Protein AF-I0X9Q6-F1 (afdb_monomer)

Sequence (97 aa):
MTKINIKVVANEGAKLPLYKTSGAAGADICALLKEPLVIESGKSAMVPTGLFFEIPQGYEVQIRPRSGLAAKKWSYSFEYSRHYRQRLPRRNQRNFN

Mean predicted aligned error: 12.78 Å

Secondary structure (DSSP, 8-state):
------EEEE-TTPPPP---STT-SS-PPPP--SSPPP--TT--------EEEEPPTT--------HHHHHHH------------S-PPPP------

Solvent-accessible surface area (backbone atoms only — not comparable to full-atom values): 7234 Å² total; per-residue (Å²): 134,88,86,78,91,64,54,70,52,66,43,93,88,36,63,82,62,56,66,89,48,98,82,52,95,65,55,63,77,52,76,50,66,96,62,92,82,86,78,56,90,97,59,85,79,91,73,52,38,45,69,46,75,55,75,58,90,97,61,85,86,84,90,74,83,60,68,75,56,44,78,72,81,45,84,77,82,80,78,79,79,89,77,87,88,77,80,85,78,82,83,79,88,75,83,81,130

Radius of gyration: 18.7 Å; Cα contacts (8 Å, |Δi|>4): 64; chains: 1; bounding box: 63×37×39 Å

Foldseek 3Di:
DDDDDKDKDADPPADDWDDPDPPDPDTDADFDDPDDDDADPPGDDDTDRRMDIDDDPPDDDDDDDDPVVCVPPNPDDPPPPPDPDDDDDDDDDDDDD

pLDDT: mean 74.49, std 21.54, range [34.75, 93.81]

Structure (mmCIF, N/CA/C/O backbone):
data_AF-I0X9Q6-F1
#
_entry.id   AF-I0X9Q6-F1
#
loop_
_atom_site.group_PDB
_atom_site.id
_atom_site.type_symbol
_atom_site.label_atom_id
_atom_site.label_alt_id
_atom_site.label_comp_id
_atom_site.label_asym_id
_atom_site.label_entity_id
_atom_site.label_seq_id
_atom_site.pdbx_PDB_ins_code
_atom_site.Cartn_x
_atom_site.Cartn_y
_atom_site.Cartn_z
_atom_site.occupancy
_atom_site.B_iso_or_equiv
_atom_site.auth_seq_id
_atom_site.auth_comp_id
_atom_site.auth_asym_id
_atom_site.auth_atom_id
_atom_site.pdbx_PDB_model_num
ATOM 1 N N . MET A 1 1 ? -5.535 7.465 20.435 1.00 60.62 1 MET A N 1
ATOM 2 C CA . MET A 1 1 ? -5.780 7.219 18.995 1.00 60.62 1 MET A CA 1
ATOM 3 C C . MET A 1 1 ? -7.262 6.977 18.797 1.00 60.62 1 MET A C 1
ATOM 5 O O . MET A 1 1 ? -7.800 6.084 19.439 1.00 60.62 1 MET A O 1
ATOM 9 N N . THR A 1 2 ? -7.916 7.763 17.948 1.00 76.31 2 THR A N 1
ATOM 10 C CA . THR A 1 2 ? -9.313 7.521 17.568 1.00 76.31 2 THR A CA 1
ATOM 11 C C . THR A 1 2 ? -9.354 6.335 16.611 1.00 76.31 2 THR A C 1
ATOM 13 O O . THR A 1 2 ? -8.682 6.356 15.581 1.00 76.31 2 THR A O 1
ATOM 16 N N . LYS A 1 3 ? -10.093 5.280 16.964 1.00 78.19 3 LYS A N 1
ATOM 17 C CA . LYS A 1 3 ? -10.338 4.152 16.058 1.00 78.19 3 LYS A CA 1
ATOM 18 C C . LYS A 1 3 ? -11.477 4.526 15.118 1.00 78.19 3 LYS A C 1
ATOM 20 O O . LYS A 1 3 ? -12.530 4.955 15.579 1.00 78.19 3 LYS A O 1
ATOM 25 N N . ILE A 1 4 ? -11.254 4.362 13.820 1.00 84.25 4 ILE A N 1
ATOM 26 C CA . ILE A 1 4 ? -12.262 4.578 12.781 1.00 84.25 4 ILE A CA 1
ATOM 27 C C . ILE A 1 4 ? -12.525 3.224 12.137 1.00 84.25 4 ILE A C 1
ATOM 29 O O . ILE A 1 4 ? -11.593 2.565 11.678 1.00 84.25 4 ILE A O 1
ATOM 33 N N . ASN A 1 5 ? -13.790 2.813 12.112 1.00 87.00 5 ASN A N 1
ATOM 34 C CA . ASN A 1 5 ? -14.198 1.609 11.406 1.00 87.00 5 ASN A CA 1
ATOM 35 C C . ASN A 1 5 ? -14.454 1.965 9.943 1.00 87.00 5 ASN A C 1
ATOM 37 O O . ASN A 1 5 ? -15.307 2.798 9.644 1.00 87.00 5 ASN A O 1
ATOM 41 N N . ILE A 1 6 ? -13.714 1.327 9.043 1.00 88.19 6 ILE A N 1
ATOM 42 C CA . ILE A 1 6 ? -13.881 1.458 7.596 1.00 88.19 6 ILE A CA 1
ATOM 43 C C . ILE A 1 6 ? -14.368 0.105 7.096 1.00 88.19 6 ILE A C 1
ATOM 45 O O . ILE A 1 6 ? -13.728 -0.913 7.372 1.00 88.19 6 ILE A O 1
ATOM 49 N N . LYS A 1 7 ? -15.497 0.076 6.382 1.00 89.88 7 LYS A N 1
ATOM 50 C CA . LYS A 1 7 ? -15.941 -1.169 5.750 1.00 89.88 7 LYS A CA 1
ATOM 51 C C . LYS A 1 7 ? -15.111 -1.407 4.500 1.00 89.88 7 LYS A C 1
ATOM 53 O O . LYS A 1 7 ? -14.915 -0.495 3.695 1.00 89.88 7 LYS A O 1
ATOM 58 N N . VAL A 1 8 ? -14.625 -2.634 4.359 1.00 91.19 8 VAL A N 1
ATOM 59 C CA . VAL A 1 8 ? -13.793 -3.050 3.233 1.00 91.19 8 VAL A CA 1
ATOM 60 C C . VAL A 1 8 ? -14.394 -4.297 2.614 1.00 91.19 8 VAL A C 1
ATOM 62 O O . VAL A 1 8 ? -14.680 -5.262 3.320 1.00 91.19 8 VAL A O 1
ATOM 65 N N . VAL A 1 9 ? -14.557 -4.272 1.296 1.00 92.88 9 VAL A N 1
ATOM 66 C CA . VAL A 1 9 ? -14.872 -5.450 0.489 1.00 92.88 9 VAL A CA 1
ATOM 67 C C . VAL A 1 9 ? -13.608 -5.835 -0.270 1.00 92.88 9 VAL A C 1
ATOM 69 O O . VAL A 1 9 ? -12.972 -4.988 -0.898 1.00 92.88 9 VAL A O 1
ATOM 72 N N . ALA A 1 10 ?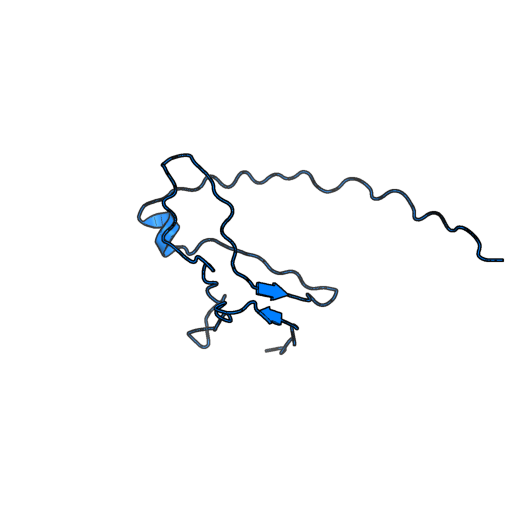 -13.229 -7.106 -0.180 1.00 93.75 10 ALA A N 1
ATOM 73 C CA . ALA A 1 10 ? -12.050 -7.657 -0.828 1.00 93.75 10 ALA A CA 1
ATOM 74 C C . ALA A 1 10 ? -12.476 -8.754 -1.808 1.00 93.75 10 ALA A C 1
ATOM 76 O O . ALA A 1 10 ? -13.214 -9.666 -1.435 1.00 93.75 10 ALA A O 1
ATOM 77 N N . ASN A 1 11 ? -12.011 -8.657 -3.053 1.00 92.75 11 ASN A N 1
ATOM 78 C CA . ASN A 1 11 ? -12.185 -9.717 -4.041 1.00 92.75 11 ASN A CA 1
ATOM 79 C C . ASN A 1 11 ? -11.370 -10.958 -3.652 1.00 92.75 11 ASN A C 1
ATOM 81 O O . ASN A 1 11 ? -10.402 -10.878 -2.894 1.00 92.75 11 ASN A O 1
ATOM 85 N N . GLU A 1 12 ? -11.729 -12.105 -4.220 1.00 90.50 12 GLU A N 1
ATOM 86 C CA . GLU A 1 12 ? -10.997 -13.350 -4.005 1.00 90.50 12 GLU A CA 1
ATOM 87 C C . GLU A 1 12 ? -9.509 -13.194 -4.373 1.00 90.50 12 GLU A C 1
ATOM 89 O O . GLU A 1 12 ? -9.157 -12.680 -5.437 1.00 90.50 12 GLU A O 1
ATOM 94 N N . GLY A 1 13 ? -8.625 -13.578 -3.448 1.00 88.00 13 GLY A N 1
ATOM 95 C CA . GLY A 1 13 ? -7.172 -13.417 -3.577 1.00 88.00 13 GLY A CA 1
ATOM 96 C C . GLY A 1 13 ? -6.619 -12.033 -3.203 1.00 88.00 13 GLY A C 1
ATOM 97 O O . GLY A 1 13 ? -5.397 -11.882 -3.109 1.00 88.00 13 GLY A O 1
ATOM 98 N N . ALA A 1 14 ? -7.465 -11.027 -2.946 1.00 91.00 14 ALA A N 1
ATOM 99 C CA . ALA A 1 14 ? -7.007 -9.720 -2.477 1.00 91.00 14 ALA A CA 1
ATOM 100 C C . ALA A 1 14 ? -6.497 -9.796 -1.029 1.00 91.00 14 ALA A C 1
ATOM 102 O O . ALA A 1 14 ? -7.073 -10.466 -0.170 1.00 91.00 14 ALA A O 1
ATOM 103 N N . LYS A 1 15 ? -5.407 -9.078 -0.740 1.00 89.75 15 LYS A N 1
ATOM 104 C CA . LYS A 1 15 ? -4.810 -9.021 0.601 1.00 89.75 15 LYS A CA 1
ATOM 105 C C . LYS A 1 15 ? -5.234 -7.743 1.307 1.00 89.75 15 LYS A C 1
ATOM 107 O O . LYS A 1 15 ? -5.029 -6.651 0.777 1.00 89.75 15 LYS A O 1
ATOM 112 N N . LEU A 1 16 ? -5.780 -7.881 2.513 1.00 89.88 16 LEU A N 1
ATOM 113 C CA . LEU A 1 16 ? -6.123 -6.729 3.340 1.00 89.88 16 LEU A CA 1
ATOM 114 C C . LEU A 1 16 ? -4.849 -5.996 3.800 1.00 89.88 16 LEU A C 1
ATOM 116 O O . LEU A 1 16 ? -3.872 -6.649 4.184 1.00 89.88 16 LEU A O 1
ATOM 120 N N . PRO A 1 17 ? -4.841 -4.653 3.766 1.00 88.69 17 PRO A N 1
ATOM 121 C CA . PRO A 1 17 ? -3.696 -3.863 4.184 1.00 88.69 17 PRO A CA 1
ATOM 122 C C . PRO A 1 17 ? -3.513 -3.965 5.701 1.00 88.69 17 PRO A C 1
ATOM 124 O O . PRO A 1 17 ? -4.459 -3.803 6.472 1.00 88.69 17 PRO A O 1
ATOM 127 N N . LEU A 1 18 ? -2.278 -4.219 6.131 1.00 86.56 18 LEU A N 1
ATOM 128 C CA . LEU A 1 18 ? -1.917 -4.365 7.540 1.00 86.56 18 LEU A CA 1
ATOM 129 C C . LEU A 1 18 ? -0.818 -3.371 7.909 1.00 86.56 18 LEU A C 1
ATOM 131 O O . LEU A 1 18 ? 0.192 -3.242 7.210 1.00 86.56 18 LEU A O 1
ATOM 135 N N . TYR A 1 19 ? -0.996 -2.697 9.043 1.00 84.50 19 TYR A N 1
ATOM 136 C CA . TYR A 1 19 ? 0.053 -1.884 9.647 1.00 84.50 19 TYR A CA 1
ATOM 137 C C . TYR A 1 19 ? 1.101 -2.807 10.273 1.00 84.50 19 TYR A C 1
ATOM 139 O O . TYR A 1 19 ? 0.802 -3.564 11.192 1.00 84.50 19 TYR A O 1
ATOM 147 N N . LYS A 1 20 ? 2.334 -2.764 9.756 1.00 83.81 20 LYS A N 1
ATOM 148 C CA . LYS A 1 20 ? 3.411 -3.673 10.189 1.00 83.81 20 LYS A CA 1
ATOM 149 C C . LYS A 1 20 ? 4.041 -3.298 11.529 1.00 83.81 20 LYS A C 1
ATOM 151 O O . LYS A 1 20 ? 4.584 -4.164 12.202 1.00 83.81 20 LYS A O 1
ATOM 156 N N . THR A 1 21 ? 4.011 -2.021 11.898 1.00 85.88 21 THR A N 1
ATOM 157 C CA . THR A 1 21 ? 4.577 -1.517 13.155 1.00 85.88 21 THR A CA 1
ATOM 158 C C . THR A 1 21 ? 3.593 -0.565 13.822 1.00 85.88 21 THR A C 1
ATOM 160 O O . THR A 1 21 ? 2.758 0.046 13.155 1.00 85.88 21 THR A O 1
ATOM 163 N N . SER A 1 22 ? 3.697 -0.416 15.143 1.00 81.31 22 SER A N 1
ATOM 164 C CA . SER A 1 22 ? 2.817 0.456 15.934 1.00 81.31 22 SER A CA 1
ATOM 165 C C . SER A 1 22 ? 2.909 1.937 15.545 1.00 81.31 22 SER A C 1
ATOM 167 O O . SER A 1 22 ? 1.933 2.665 15.695 1.00 81.31 22 SER A O 1
ATOM 169 N N . GLY A 1 23 ? 4.059 2.378 15.024 1.00 81.81 23 GLY A N 1
ATOM 170 C CA . GLY A 1 23 ? 4.295 3.745 14.548 1.00 81.81 23 GLY A CA 1
ATOM 171 C C . GLY A 1 23 ? 4.155 3.931 13.034 1.00 81.81 23 GLY A C 1
ATOM 172 O O . GLY A 1 23 ? 4.564 4.968 12.514 1.00 81.81 23 GLY A O 1
ATOM 173 N N . ALA A 1 24 ? 3.652 2.936 12.296 1.00 83.50 24 ALA A N 1
ATOM 174 C CA . ALA A 1 24 ? 3.530 3.042 10.847 1.00 83.50 24 ALA A CA 1
ATOM 175 C C . ALA A 1 24 ? 2.486 4.101 10.449 1.00 83.50 24 ALA A C 1
ATOM 177 O O . ALA A 1 24 ? 1.319 4.017 10.822 1.00 83.50 24 ALA A O 1
ATOM 178 N N . ALA A 1 25 ? 2.901 5.072 9.630 1.00 84.56 25 ALA A N 1
ATOM 179 C CA . ALA A 1 25 ? 2.026 6.136 9.129 1.00 84.56 25 ALA A CA 1
ATOM 180 C C . ALA A 1 25 ? 1.008 5.654 8.075 1.00 84.56 25 ALA A C 1
ATOM 182 O O . ALA A 1 25 ? 0.020 6.333 7.808 1.00 84.56 25 ALA A O 1
ATOM 183 N N . GLY A 1 26 ? 1.235 4.490 7.466 1.00 85.69 26 GLY A N 1
ATOM 184 C CA . GLY A 1 26 ? 0.371 3.915 6.440 1.00 85.69 26 GLY A CA 1
ATOM 185 C C . GLY A 1 26 ? 0.514 2.398 6.366 1.00 85.69 26 GLY A C 1
ATOM 186 O O . GLY A 1 26 ? 1.453 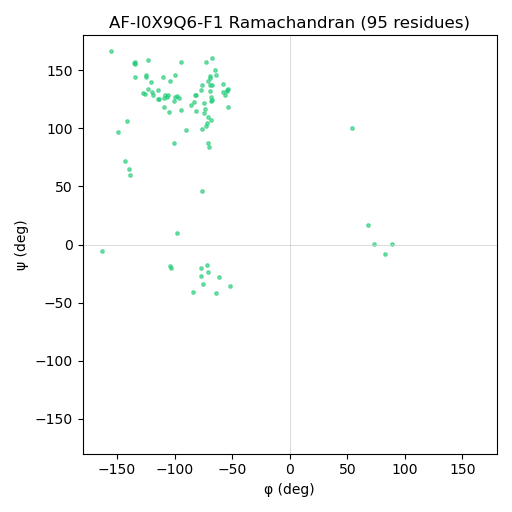1.825 6.923 1.00 85.69 26 GLY A O 1
ATOM 187 N N . ALA A 1 27 ? -0.422 1.764 5.668 1.00 89.50 27 ALA A N 1
ATOM 188 C CA . ALA A 1 27 ? -0.403 0.337 5.387 1.00 89.50 27 ALA A CA 1
ATOM 189 C C . ALA A 1 27 ? -0.127 0.093 3.897 1.00 89.50 27 ALA A C 1
ATOM 191 O O . ALA A 1 27 ? -0.563 0.858 3.035 1.00 89.50 27 ALA A O 1
ATOM 192 N N . ASP A 1 28 ? 0.611 -0.974 3.598 1.00 90.12 28 ASP A N 1
ATOM 193 C CA . ASP A 1 28 ? 0.920 -1.357 2.222 1.00 90.12 28 ASP A CA 1
ATOM 194 C C . ASP A 1 28 ? -0.302 -2.022 1.570 1.00 90.12 28 ASP A C 1
ATOM 196 O O . ASP A 1 28 ? -0.937 -2.888 2.174 1.00 90.12 28 ASP A O 1
ATOM 200 N N . ILE A 1 29 ? -0.589 -1.665 0.316 1.00 90.75 29 ILE A N 1
ATOM 201 C CA . ILE A 1 29 ? -1.596 -2.333 -0.518 1.00 90.75 29 ILE A CA 1
ATOM 202 C C . ILE A 1 29 ? -0.880 -3.227 -1.534 1.00 90.75 29 ILE A C 1
ATOM 204 O O . ILE A 1 29 ? 0.168 -2.860 -2.070 1.00 90.75 29 ILE A O 1
ATOM 208 N N . CYS A 1 30 ? -1.439 -4.407 -1.797 1.00 90.75 30 CYS A N 1
ATOM 209 C CA . CYS A 1 30 ? -0.915 -5.342 -2.787 1.00 90.75 30 CYS A CA 1
ATOM 210 C C . CYS A 1 30 ? -1.687 -5.252 -4.107 1.00 90.75 30 CYS A C 1
ATOM 212 O O . CYS A 1 30 ? -2.897 -5.036 -4.121 1.00 90.75 30 CYS A O 1
ATOM 214 N N . ALA 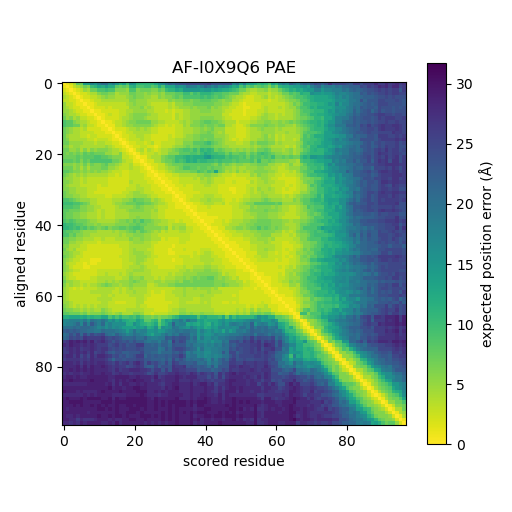A 1 31 ? -0.974 -5.462 -5.213 1.00 92.62 31 ALA A N 1
ATOM 215 C CA . ALA A 1 31 ? -1.586 -5.680 -6.514 1.00 92.62 31 ALA A CA 1
ATOM 216 C C . ALA A 1 31 ? -2.297 -7.044 -6.541 1.00 92.62 31 ALA A C 1
ATOM 218 O O . ALA A 1 31 ? -1.743 -8.038 -6.066 1.00 92.62 31 ALA A O 1
ATOM 219 N N . LEU A 1 32 ? -3.497 -7.088 -7.115 1.00 93.56 32 LEU A N 1
ATOM 220 C CA . LEU A 1 32 ? -4.247 -8.309 -7.388 1.00 93.56 32 LEU A CA 1
ATOM 221 C C . LEU A 1 32 ? -4.071 -8.670 -8.865 1.00 93.56 32 LEU A C 1
ATOM 223 O O . LEU A 1 32 ? -4.853 -8.258 -9.718 1.00 93.56 32 LEU A O 1
ATOM 227 N N . LEU A 1 33 ? -3.016 -9.421 -9.166 1.00 91.44 33 LEU A N 1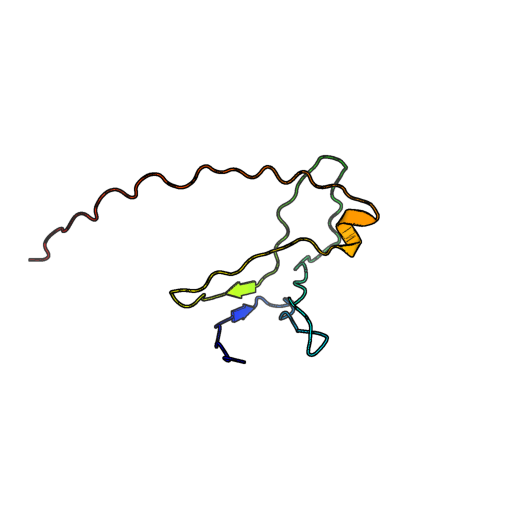
ATOM 228 C CA . LEU A 1 33 ? -2.694 -9.867 -10.519 1.00 91.44 33 LEU A CA 1
ATOM 229 C C . LEU A 1 33 ? -2.674 -11.396 -10.567 1.00 91.44 33 LEU A C 1
ATOM 231 O O . LEU A 1 33 ? -2.170 -12.033 -9.645 1.00 91.44 33 LEU A O 1
ATOM 235 N N . LYS A 1 34 ? -3.209 -11.975 -11.646 1.00 89.38 34 LYS A N 1
ATOM 236 C CA . LYS A 1 34 ? -3.101 -13.421 -11.909 1.00 89.38 34 LYS A CA 1
ATOM 237 C C . LYS A 1 34 ? -1.704 -13.800 -12.402 1.00 89.38 34 LYS A C 1
ATOM 239 O O . LYS A 1 34 ? -1.204 -14.867 -12.073 1.00 89.38 34 LYS A O 1
ATOM 244 N N . GLU A 1 35 ? -1.079 -12.899 -13.154 1.00 90.56 35 GLU A N 1
ATOM 245 C CA . GLU A 1 35 ? 0.230 -13.074 -13.780 1.00 90.56 35 GLU A CA 1
ATOM 246 C C . GLU A 1 35 ? 1.090 -11.816 -13.568 1.00 90.56 35 GLU A C 1
ATOM 248 O O . GLU A 1 35 ? 0.542 -10.732 -13.339 1.00 90.56 35 GLU A O 1
ATOM 253 N N . PRO A 1 36 ? 2.430 -11.919 -13.623 1.00 90.62 36 PRO A N 1
ATOM 254 C CA . PRO A 1 36 ? 3.308 -10.761 -13.502 1.00 90.62 36 PRO A CA 1
ATOM 255 C C . PRO A 1 36 ? 3.027 -9.701 -14.576 1.00 90.62 36 PRO A C 1
ATOM 257 O O . PRO A 1 36 ? 2.988 -10.003 -15.765 1.00 90.62 36 PRO A O 1
ATOM 260 N N . LEU A 1 37 ? 2.896 -8.439 -14.160 1.00 88.75 37 LEU A N 1
ATOM 261 C CA . LEU A 1 37 ? 2.778 -7.294 -15.063 1.00 88.75 37 LEU A CA 1
ATOM 262 C C . LEU A 1 37 ? 4.127 -6.580 -15.178 1.00 88.75 37 LEU A C 1
ATOM 264 O O . LEU A 1 37 ? 4.674 -6.117 -14.175 1.00 88.75 37 LEU A O 1
ATOM 268 N N . VAL A 1 38 ? 4.632 -6.441 -16.403 1.00 91.50 38 VAL A N 1
ATOM 269 C CA . VAL A 1 38 ? 5.808 -5.618 -16.710 1.00 91.50 38 VAL A CA 1
ATOM 270 C C . VAL A 1 38 ? 5.337 -4.261 -17.225 1.00 91.50 38 VAL A C 1
ATOM 272 O O . VAL A 1 38 ? 4.526 -4.191 -18.144 1.00 91.50 38 VAL A O 1
ATOM 275 N N . ILE A 1 39 ? 5.839 -3.179 -16.627 1.00 88.69 39 ILE A N 1
ATOM 276 C CA . ILE A 1 39 ? 5.572 -1.805 -17.066 1.00 88.69 39 ILE A CA 1
ATOM 277 C C . ILE A 1 39 ? 6.861 -1.253 -17.668 1.00 88.69 39 ILE A C 1
ATOM 279 O O . ILE A 1 39 ? 7.882 -1.159 -16.986 1.00 88.69 39 ILE A O 1
ATOM 283 N N . GLU A 1 40 ? 6.817 -0.908 -18.951 1.00 88.69 40 GLU A N 1
ATOM 284 C CA . GLU A 1 40 ? 7.963 -0.346 -19.664 1.00 88.69 40 GLU A CA 1
ATOM 285 C C . GLU A 1 40 ? 8.259 1.097 -19.243 1.00 88.69 40 GLU A C 1
ATOM 287 O O . GLU A 1 40 ? 7.386 1.827 -18.765 1.00 88.69 40 GLU A O 1
ATOM 292 N N . SER A 1 41 ? 9.506 1.526 -19.449 1.00 87.94 41 SER A N 1
ATOM 293 C CA . SER A 1 41 ? 9.947 2.887 -19.129 1.00 87.94 41 SER A CA 1
ATOM 294 C C . SER A 1 41 ? 9.058 3.942 -19.795 1.00 87.94 41 SER A C 1
ATOM 296 O O . SER A 1 41 ? 8.743 3.854 -20.981 1.00 87.94 41 SER A O 1
ATOM 298 N N . GLY A 1 42 ? 8.634 4.941 -19.018 1.00 89.88 42 GLY A N 1
ATOM 299 C CA . GLY A 1 42 ? 7.753 6.015 -19.486 1.00 89.88 42 GLY A CA 1
ATOM 300 C C . GLY A 1 42 ? 6.294 5.603 -19.711 1.00 89.88 42 GLY A C 1
ATOM 301 O O . GLY A 1 42 ? 5.486 6.445 -20.101 1.00 89.88 42 GLY A O 1
ATOM 302 N N . LYS A 1 43 ? 5.927 4.340 -19.460 1.00 89.56 43 LYS A N 1
ATOM 303 C CA . LYS A 1 43 ? 4.535 3.883 -19.497 1.00 89.56 43 LYS A CA 1
ATOM 304 C C . LYS A 1 43 ? 3.910 3.918 -18.107 1.00 89.56 43 LYS A C 1
ATOM 306 O O . LYS A 1 43 ? 4.582 3.854 -17.080 1.00 89.56 43 LYS A O 1
ATOM 311 N N . SER A 1 44 ? 2.588 3.995 -18.096 1.00 88.88 44 SER A N 1
ATOM 312 C CA . SER A 1 44 ? 1.752 3.898 -16.907 1.00 88.88 44 SER A CA 1
ATOM 313 C C . SER A 1 44 ? 0.718 2.796 -17.115 1.00 88.88 44 SER A C 1
ATOM 315 O O . SER A 1 44 ? 0.236 2.576 -18.226 1.00 88.88 44 SER A O 1
ATOM 317 N N . ALA A 1 45 ? 0.397 2.079 -16.041 1.00 89.06 45 ALA A N 1
ATOM 318 C CA . ALA A 1 45 ? -0.602 1.021 -16.060 1.00 89.06 45 ALA A CA 1
ATOM 319 C C . ALA A 1 45 ? -1.529 1.154 -14.853 1.00 89.06 45 ALA A C 1
ATOM 321 O O . ALA A 1 45 ? -1.100 1.514 -13.754 1.00 89.06 45 ALA A O 1
ATOM 322 N N . MET A 1 46 ? -2.805 0.838 -15.059 1.00 92.44 46 MET A N 1
ATOM 323 C CA . MET A 1 46 ? -3.764 0.700 -13.970 1.00 92.44 46 MET A CA 1
ATOM 324 C C . MET A 1 46 ? -3.602 -0.691 -13.361 1.00 92.44 46 MET A C 1
ATOM 326 O O . MET A 1 46 ? -3.855 -1.695 -14.023 1.00 92.44 46 MET A O 1
ATOM 330 N N . VAL A 1 47 ? -3.164 -0.748 -12.104 1.00 92.62 47 VAL A N 1
ATOM 331 C CA . VAL A 1 47 ? -2.948 -2.011 -11.393 1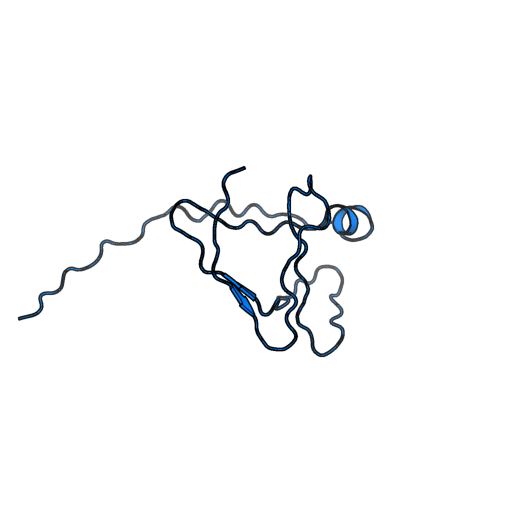.00 92.62 47 VAL A CA 1
ATOM 332 C C . VAL A 1 47 ? -4.088 -2.218 -10.396 1.00 92.62 47 VAL A C 1
ATOM 334 O O . VAL A 1 47 ? -4.209 -1.430 -9.454 1.00 92.62 47 VAL A O 1
ATOM 337 N N . PRO A 1 48 ? -4.940 -3.242 -10.577 1.00 92.62 48 PRO A N 1
ATOM 338 C CA . PRO A 1 48 ? -6.037 -3.497 -9.657 1.00 92.62 48 PRO A CA 1
ATOM 339 C C . PRO A 1 48 ? -5.509 -3.984 -8.305 1.00 92.62 48 PRO A C 1
ATOM 341 O O . PRO A 1 48 ? -4.551 -4.750 -8.230 1.00 92.62 48 PRO A O 1
ATOM 344 N N . THR A 1 49 ? -6.163 -3.562 -7.225 1.00 92.88 49 THR A N 1
ATOM 345 C CA . THR A 1 49 ? -5.875 -4.012 -5.850 1.00 92.88 49 THR A CA 1
ATOM 346 C C . THR A 1 49 ? -6.907 -5.021 -5.348 1.00 92.88 49 THR A C 1
ATOM 348 O O . THR A 1 49 ? -6.641 -5.765 -4.410 1.00 92.88 49 THR A O 1
ATOM 351 N N . GLY A 1 50 ? -8.094 -5.047 -5.968 1.00 93.00 50 GLY A N 1
ATOM 352 C CA . GLY A 1 50 ? -9.223 -5.870 -5.534 1.00 93.00 50 GLY A CA 1
ATOM 353 C C . GLY A 1 50 ? -9.837 -5.435 -4.203 1.00 93.00 50 GLY A C 1
ATOM 354 O O . GLY A 1 50 ? -10.540 -6.231 -3.588 1.00 93.00 50 GLY A O 1
ATOM 355 N N . LEU A 1 51 ? -9.555 -4.210 -3.750 1.00 93.38 51 LEU A N 1
ATOM 356 C CA . LEU A 1 51 ? -10.052 -3.658 -2.493 1.00 93.38 51 LEU A CA 1
ATOM 357 C C . LEU A 1 51 ? -10.997 -2.488 -2.756 1.00 93.38 51 LEU A C 1
ATOM 359 O O . LEU A 1 51 ? -10.664 -1.568 -3.504 1.00 93.38 51 LEU A O 1
ATOM 363 N N . PHE A 1 52 ? -12.136 -2.498 -2.075 1.00 93.25 52 PHE A N 1
ATOM 364 C CA . PHE A 1 52 ? -13.145 -1.449 -2.131 1.00 93.25 52 PHE A CA 1
ATOM 365 C C . PHE A 1 52 ? -13.426 -0.964 -0.715 1.00 93.25 52 PHE A C 1
ATOM 367 O O . PHE A 1 52 ? -13.676 -1.772 0.178 1.00 93.25 52 PHE A O 1
ATOM 374 N N . PHE A 1 53 ? -13.377 0.349 -0.509 1.00 92.00 53 PHE A N 1
ATOM 375 C CA . PHE A 1 53 ? -13.487 0.958 0.812 1.00 92.00 53 PHE A CA 1
ATOM 376 C C . PHE A 1 53 ? -14.699 1.888 0.876 1.00 92.00 53 PHE A C 1
ATOM 378 O O . PHE A 1 53 ? -14.866 2.757 0.020 1.00 92.00 53 PHE A O 1
ATOM 385 N N . GLU A 1 54 ? -15.513 1.744 1.917 1.00 93.81 54 GLU A N 1
ATOM 386 C CA . GLU A 1 54 ? -16.574 2.693 2.264 1.00 93.81 54 GLU A CA 1
ATOM 387 C C . GLU A 1 54 ? -15.987 3.743 3.213 1.00 93.81 54 GLU A C 1
ATOM 389 O O . GLU A 1 54 ? -15.820 3.491 4.410 1.00 93.81 54 GLU A O 1
ATOM 394 N N . ILE A 1 55 ? -15.612 4.906 2.670 1.00 90.56 55 ILE A N 1
ATOM 395 C CA . ILE A 1 55 ? -14.976 5.964 3.461 1.00 90.56 55 ILE A CA 1
ATOM 396 C C . ILE A 1 55 ? -16.049 6.791 4.173 1.00 90.56 55 ILE A C 1
ATOM 398 O O . ILE A 1 55 ? -16.924 7.346 3.504 1.00 90.56 55 ILE A O 1
ATOM 402 N N . PRO A 1 56 ? -16.001 6.894 5.514 1.00 90.00 56 PRO A N 1
ATOM 403 C CA . PRO A 1 56 ? -16.964 7.689 6.259 1.00 90.00 56 PRO A CA 1
ATOM 404 C C . PRO A 1 56 ? -16.844 9.177 5.913 1.00 90.00 56 PRO A C 1
ATOM 406 O O . PRO A 1 56 ? -15.767 9.688 5.597 1.00 90.00 56 PRO A O 1
ATOM 409 N N . GLN A 1 57 ? -17.963 9.894 6.010 1.00 90.75 57 GLN A N 1
ATOM 410 C CA . GLN A 1 57 ? -18.001 11.329 5.750 1.00 90.75 57 GLN A CA 1
ATOM 411 C C . GLN A 1 57 ? -17.032 12.086 6.675 1.00 90.75 57 GLN A C 1
ATOM 413 O O . GLN A 1 57 ? -16.943 11.799 7.866 1.00 90.75 57 GLN A O 1
ATOM 418 N N . GLY A 1 58 ? -16.320 13.068 6.117 1.00 90.75 58 GLY A N 1
ATOM 419 C CA . GLY A 1 58 ? -15.305 13.846 6.839 1.00 90.75 58 GLY A CA 1
ATOM 420 C C . GLY A 1 58 ? -13.897 13.247 6.796 1.00 90.75 58 GLY A C 1
ATOM 421 O O . GLY A 1 58 ? -12.977 13.849 7.343 1.00 90.75 58 GLY A O 1
ATOM 422 N N . TYR A 1 59 ? -13.715 12.110 6.118 1.00 90.62 59 TYR A N 1
ATOM 423 C CA . TYR A 1 59 ? -12.420 11.466 5.917 1.00 90.62 59 TYR A CA 1
ATOM 424 C C . TYR A 1 59 ? -12.109 11.282 4.432 1.00 90.62 59 TYR A C 1
ATOM 426 O O . TYR A 1 59 ? -12.998 11.247 3.583 1.00 90.62 59 TYR A O 1
ATOM 434 N N . GLU A 1 60 ? -10.825 11.125 4.130 1.00 91.31 60 GLU A N 1
ATOM 435 C CA . GLU A 1 60 ? -10.329 10.741 2.813 1.00 91.31 60 GLU A CA 1
ATOM 436 C C . GLU A 1 60 ? -9.265 9.652 2.953 1.00 91.31 60 GLU A C 1
ATOM 438 O O . GLU A 1 60 ? -8.619 9.518 3.995 1.00 91.31 60 GLU A O 1
ATOM 443 N N . VAL A 1 61 ? -9.064 8.883 1.884 1.00 89.50 61 VAL A N 1
ATOM 444 C CA . VAL A 1 61 ? -7.951 7.938 1.781 1.00 89.50 61 VAL A CA 1
ATOM 445 C C . VAL A 1 61 ? -6.951 8.473 0.776 1.00 89.50 61 VAL A C 1
ATOM 447 O O . VAL A 1 61 ? -7.301 8.791 -0.357 1.00 89.50 61 VAL A O 1
ATOM 450 N N . GLN A 1 62 ? -5.690 8.538 1.192 1.00 90.44 62 GLN A N 1
ATOM 451 C CA . GLN A 1 62 ? -4.586 8.926 0.329 1.00 90.44 62 GLN A CA 1
ATOM 452 C C . GLN A 1 62 ? -3.740 7.704 -0.015 1.00 90.44 62 GLN A C 1
ATOM 454 O O . GLN A 1 62 ? -3.242 7.007 0.869 1.00 90.44 62 GLN A O 1
ATOM 459 N N . ILE A 1 63 ? -3.528 7.483 -1.309 1.00 89.19 63 ILE A N 1
ATOM 460 C CA . ILE A 1 63 ? -2.586 6.482 -1.808 1.00 89.19 63 ILE A CA 1
ATOM 461 C C . ILE A 1 63 ? -1.275 7.202 -2.109 1.00 89.19 63 ILE A C 1
ATOM 463 O O . ILE A 1 63 ? -1.253 8.190 -2.843 1.00 89.19 63 ILE A O 1
ATOM 467 N N . ARG A 1 64 ? -0.174 6.718 -1.529 1.00 90.06 64 ARG A N 1
ATOM 468 C CA . ARG A 1 64 ? 1.165 7.278 -1.749 1.00 90.06 64 ARG A CA 1
ATOM 469 C C . ARG A 1 64 ? 2.123 6.187 -2.221 1.00 90.06 64 ARG A C 1
ATOM 471 O O . ARG A 1 64 ? 2.006 5.045 -1.775 1.00 90.06 64 ARG A O 1
ATOM 478 N N . PRO A 1 65 ? 3.085 6.512 -3.099 1.00 84.50 65 PRO A N 1
ATOM 479 C CA . PRO A 1 65 ? 4.129 5.571 -3.466 1.00 84.50 65 PRO A CA 1
ATOM 480 C C . PRO A 1 65 ? 4.985 5.243 -2.243 1.00 84.50 65 PRO A C 1
ATOM 482 O O . PRO A 1 65 ? 5.255 6.097 -1.395 1.00 84.50 65 PRO A O 1
ATOM 485 N N . ARG A 1 66 ? 5.467 4.002 -2.173 1.00 85.44 66 ARG A N 1
ATOM 486 C CA . ARG A 1 66 ? 6.458 3.625 -1.166 1.00 85.44 66 ARG A CA 1
ATOM 487 C C . ARG A 1 66 ? 7.783 4.321 -1.469 1.00 85.44 66 ARG A C 1
ATOM 489 O O . ARG A 1 66 ? 8.358 4.114 -2.537 1.00 85.44 66 ARG A O 1
ATOM 496 N N . SER A 1 67 ? 8.295 5.084 -0.503 1.00 70.88 67 SER A N 1
ATOM 497 C CA . SER A 1 67 ? 9.548 5.852 -0.612 1.00 70.88 67 SER A CA 1
ATOM 498 C C . SER A 1 67 ? 10.742 5.013 -1.091 1.00 70.88 67 SER A C 1
ATOM 500 O O . SER A 1 67 ? 11.547 5.484 -1.889 1.00 70.88 67 SER A O 1
ATOM 502 N N . GLY A 1 68 ? 10.815 3.742 -0.680 1.00 59.19 68 GLY A N 1
ATOM 503 C CA . GLY A 1 68 ? 11.882 2.820 -1.079 1.00 59.19 68 GLY A CA 1
ATOM 504 C C . GLY A 1 68 ? 11.854 2.355 -2.544 1.00 59.19 68 GLY A C 1
ATOM 505 O O . GLY A 1 68 ? 12.904 1.980 -3.058 1.00 59.19 68 GLY A O 1
ATOM 506 N N . LEU A 1 69 ? 10.702 2.386 -3.232 1.00 56.75 69 LEU A N 1
ATOM 507 C CA . LEU A 1 69 ? 10.630 2.067 -4.670 1.00 56.75 69 LEU A CA 1
ATOM 508 C C . LEU A 1 69 ? 10.964 3.289 -5.533 1.00 56.75 69 LEU A C 1
ATOM 510 O O . LEU A 1 69 ? 11.682 3.164 -6.524 1.00 56.75 69 LEU A O 1
ATOM 514 N N . ALA A 1 70 ? 10.474 4.464 -5.131 1.00 54.66 70 ALA A N 1
ATOM 515 C CA . ALA A 1 70 ? 10.688 5.706 -5.868 1.00 54.66 70 ALA A CA 1
ATOM 516 C C . ALA A 1 70 ? 12.175 6.103 -5.903 1.00 54.66 70 ALA A C 1
ATOM 518 O O . ALA A 1 70 ? 12.696 6.463 -6.952 1.00 54.66 70 ALA A 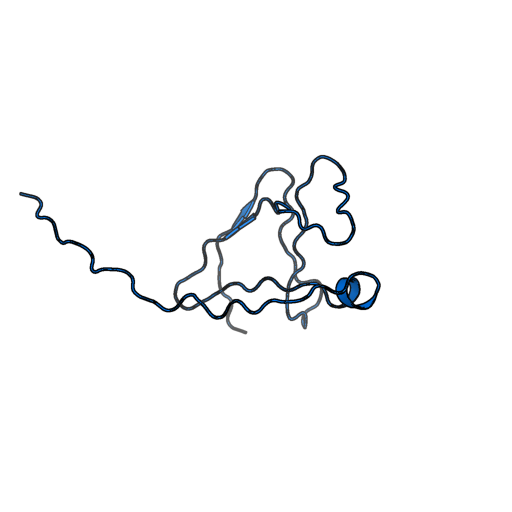O 1
ATOM 519 N N . ALA A 1 71 ? 12.887 5.961 -4.779 1.00 50.56 71 ALA A N 1
ATOM 520 C CA . ALA A 1 71 ? 14.284 6.386 -4.675 1.00 50.56 71 ALA A CA 1
ATOM 521 C C . ALA A 1 71 ? 15.297 5.431 -5.337 1.00 50.56 71 ALA A C 1
ATOM 523 O O . ALA A 1 71 ? 16.423 5.837 -5.607 1.00 50.56 71 ALA A O 1
ATOM 524 N N . LYS A 1 72 ? 14.940 4.158 -5.570 1.00 46.88 72 LYS A N 1
ATOM 525 C CA . LYS A 1 72 ? 15.919 3.120 -5.944 1.00 46.88 72 LYS A CA 1
ATOM 526 C C . LYS A 1 72 ? 15.904 2.737 -7.427 1.00 46.88 72 LYS A C 1
ATOM 528 O O . LYS A 1 72 ? 16.877 2.133 -7.869 1.00 46.88 72 LYS A O 1
ATOM 533 N N . LYS A 1 73 ? 14.837 3.043 -8.188 1.00 49.41 73 LYS A N 1
ATOM 534 C CA . LYS A 1 73 ? 14.775 2.720 -9.634 1.00 49.41 73 LYS A CA 1
ATOM 535 C C . LYS A 1 73 ? 13.714 3.438 -10.489 1.00 49.41 73 LYS A C 1
ATOM 537 O O . LYS A 1 73 ? 13.732 3.225 -11.695 1.00 49.41 73 LYS A O 1
ATOM 542 N N . TRP A 1 74 ? 12.802 4.250 -9.938 1.00 46.19 74 TRP A N 1
ATOM 543 C CA . TRP A 1 74 ? 11.717 4.841 -10.740 1.00 46.19 74 TRP A CA 1
ATOM 544 C C . TRP A 1 74 ? 11.275 6.222 -10.231 1.00 46.19 74 TRP A C 1
ATOM 546 O O . TRP A 1 74 ? 10.453 6.339 -9.321 1.00 46.19 74 TRP A O 1
ATOM 556 N N . SER A 1 75 ? 11.806 7.280 -10.841 1.00 40.75 75 SER A N 1
ATOM 557 C CA . SER A 1 75 ? 11.342 8.654 -10.633 1.00 40.75 75 SER A CA 1
ATOM 558 C C . SER A 1 75 ? 9.985 8.844 -11.318 1.00 40.75 75 SER A C 1
ATOM 560 O O . SER A 1 75 ? 9.920 8.990 -12.533 1.00 40.75 75 SER A O 1
ATOM 562 N N . TYR A 1 76 ? 8.886 8.830 -10.562 1.00 51.06 76 TYR A N 1
ATOM 563 C CA . TYR A 1 76 ? 7.600 9.327 -11.061 1.00 51.06 76 TYR A CA 1
ATOM 564 C C . TYR A 1 76 ? 7.550 10.853 -10.927 1.00 51.06 76 TYR A C 1
ATOM 566 O O . TYR A 1 76 ? 7.751 11.389 -9.837 1.00 51.06 76 TYR A O 1
ATOM 574 N N . SER A 1 77 ? 7.209 11.539 -12.017 1.00 38.34 77 SER A N 1
ATOM 575 C CA . SER A 1 77 ? 6.744 12.926 -11.991 1.00 38.34 77 SER A CA 1
ATOM 576 C C . SER A 1 77 ? 5.310 12.951 -11.466 1.00 38.34 77 SER A C 1
ATOM 578 O O . SER A 1 77 ? 4.397 12.438 -12.108 1.00 38.34 77 SER A O 1
ATOM 580 N N . PHE A 1 78 ? 5.097 13.537 -10.289 1.00 44.84 78 PHE A N 1
ATOM 581 C CA . PHE A 1 78 ? 3.760 13.942 -9.869 1.00 44.84 78 PHE A CA 1
ATOM 582 C C . PHE A 1 78 ? 3.393 15.216 -10.630 1.00 44.84 78 PHE A C 1
ATOM 584 O O . PHE A 1 78 ? 3.785 16.310 -10.228 1.00 44.84 78 PHE A O 1
ATOM 591 N N . GLU A 1 79 ? 2.616 15.095 -11.705 1.00 34.75 79 GLU A N 1
ATOM 592 C CA . GLU A 1 79 ? 1.823 16.235 -12.153 1.00 34.75 79 GLU A CA 1
ATOM 593 C C . GLU A 1 79 ? 0.683 16.437 -11.157 1.00 34.75 79 GLU A C 1
ATOM 595 O O . GLU A 1 79 ? -0.293 15.687 -11.092 1.00 34.75 79 GLU A O 1
ATOM 600 N N . TYR A 1 80 ? 0.840 17.461 -10.325 1.00 37.66 80 TYR A N 1
ATOM 601 C CA . TYR A 1 80 ? -0.203 17.956 -9.444 1.00 37.66 80 TYR A CA 1
ATOM 602 C C . TYR A 1 80 ? -1.273 18.630 -10.314 1.00 37.66 80 TYR A C 1
ATOM 604 O O . TYR A 1 80 ? -1.242 19.843 -10.520 1.00 37.66 80 TYR A O 1
ATOM 612 N N . SER A 1 81 ? -2.206 17.850 -10.871 1.00 39.53 81 SER A N 1
ATOM 613 C CA . SER A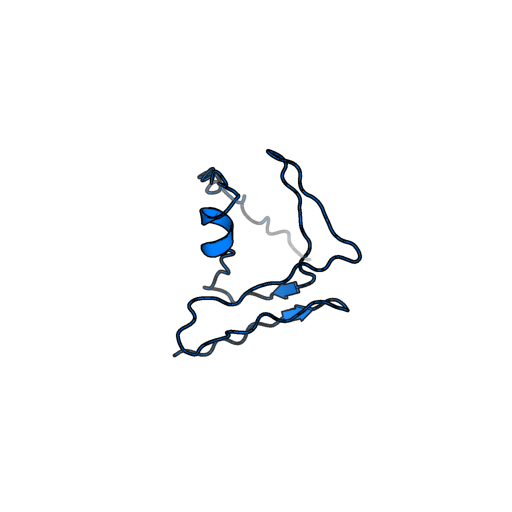 1 81 ? -3.329 18.402 -11.636 1.00 39.53 81 SER A CA 1
ATOM 614 C C . SER A 1 81 ? -4.298 19.097 -10.678 1.00 39.53 81 SER A C 1
ATOM 616 O O . SER A 1 81 ? -5.235 18.526 -10.120 1.00 39.53 81 SER A O 1
ATOM 618 N N . ARG A 1 82 ? -4.007 20.373 -10.427 1.00 39.97 82 ARG A N 1
ATOM 619 C CA . ARG A 1 82 ? -4.728 21.290 -9.543 1.00 39.97 82 ARG A CA 1
ATOM 620 C C . ARG A 1 82 ? -6.020 21.784 -10.208 1.00 39.97 82 ARG A C 1
ATOM 622 O O . ARG A 1 82 ? -6.268 22.983 -10.207 1.00 39.97 82 ARG A O 1
ATOM 629 N N . HIS A 1 83 ? -6.826 20.909 -10.810 1.00 40.91 83 HIS A N 1
ATOM 630 C CA . HIS A 1 83 ? -8.006 21.288 -11.603 1.00 40.91 83 HIS A CA 1
ATOM 631 C C . HIS A 1 83 ? -9.215 20.372 -11.355 1.00 40.91 83 HIS A C 1
ATOM 633 O O . HIS A 1 83 ? -9.760 19.790 -12.274 1.00 40.91 83 HIS A O 1
ATOM 639 N N . TYR A 1 84 ? -9.696 20.288 -10.111 1.00 39.31 84 TYR A N 1
ATOM 640 C CA . TYR A 1 84 ? -11.088 19.895 -9.840 1.00 39.31 84 TYR A CA 1
ATOM 641 C C . TYR A 1 84 ? -11.636 20.689 -8.652 1.00 39.31 84 TYR A C 1
ATOM 643 O O . TYR A 1 84 ? -11.827 20.200 -7.543 1.00 39.31 84 TYR A O 1
ATOM 651 N N . ARG A 1 85 ? -11.879 21.978 -8.893 1.00 43.16 85 ARG A N 1
ATOM 652 C CA . ARG A 1 85 ? -12.786 22.781 -8.070 1.00 43.16 85 ARG A CA 1
ATOM 653 C C . ARG A 1 85 ? -13.614 23.689 -8.970 1.00 43.16 85 ARG A C 1
ATOM 655 O O . ARG A 1 85 ? -13.467 24.899 -8.894 1.00 43.16 85 ARG A O 1
ATOM 662 N N . GLN A 1 86 ? -14.476 23.124 -9.818 1.00 38.72 86 GLN A N 1
ATOM 663 C CA . GLN A 1 86 ? -15.559 23.889 -10.444 1.00 38.72 86 GLN A CA 1
ATOM 664 C C . GLN A 1 86 ? -16.854 23.062 -10.538 1.00 38.72 86 GLN A C 1
ATOM 666 O O . GLN A 1 86 ? -16.979 22.159 -11.349 1.00 38.72 86 GLN A O 1
ATOM 671 N N . ARG A 1 87 ? -17.800 23.440 -9.662 1.00 38.47 87 ARG A N 1
ATOM 672 C CA . ARG A 1 87 ? -19.268 23.421 -9.812 1.00 38.47 87 ARG A CA 1
ATOM 673 C C . ARG A 1 87 ? -19.948 22.096 -10.202 1.00 38.47 87 ARG A C 1
ATOM 675 O O . ARG A 1 87 ?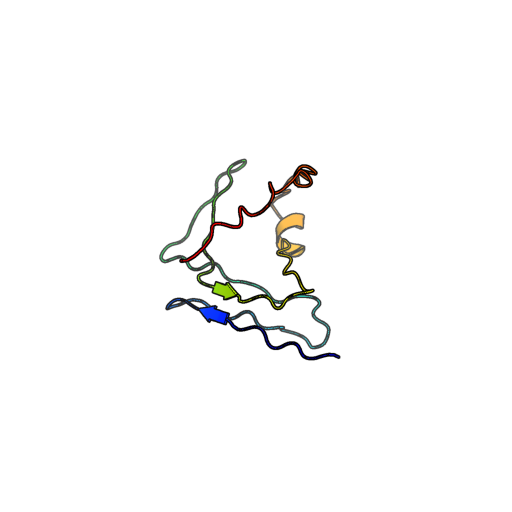 -20.135 21.798 -11.373 1.00 38.47 87 ARG A O 1
ATOM 682 N N . LEU A 1 88 ? -20.513 21.416 -9.200 1.00 43.62 88 LEU A N 1
ATOM 683 C CA . LEU A 1 88 ? -21.718 20.601 -9.396 1.00 43.62 88 LEU A CA 1
ATOM 684 C C . LEU A 1 88 ? -22.911 21.536 -9.697 1.00 43.62 88 LEU A C 1
ATOM 686 O O . LEU A 1 88 ? -23.154 22.456 -8.907 1.00 43.62 88 LEU A O 1
ATOM 690 N N . PRO A 1 89 ? -23.669 21.346 -10.792 1.00 36.91 89 PRO A N 1
ATOM 691 C CA . PRO A 1 89 ? -24.935 22.042 -10.987 1.00 36.91 89 PRO A CA 1
ATOM 692 C C . PRO A 1 89 ? -25.993 21.530 -9.999 1.00 36.91 89 PRO A C 1
ATOM 694 O O . PRO A 1 89 ? -26.015 20.361 -9.611 1.00 36.91 89 PRO A O 1
ATOM 697 N N . ARG A 1 90 ? -26.856 22.451 -9.558 1.00 41.31 90 ARG A N 1
ATOM 698 C CA . ARG A 1 90 ? -27.889 22.230 -8.542 1.00 41.31 90 ARG A CA 1
ATOM 699 C C . ARG A 1 90 ? -28.806 21.058 -8.906 1.00 41.31 90 ARG A C 1
ATOM 701 O O . ARG A 1 90 ? -29.323 20.968 -10.014 1.00 41.31 90 ARG A O 1
ATOM 708 N N . ARG A 1 91 ? -29.027 20.201 -7.909 1.00 40.50 91 ARG A N 1
ATOM 709 C CA . ARG A 1 91 ? -29.982 19.090 -7.889 1.00 40.50 91 ARG A CA 1
ATOM 710 C C . ARG A 1 91 ? -31.378 19.615 -8.251 1.00 40.50 91 ARG A C 1
ATOM 712 O O . ARG A 1 91 ? -31.920 20.460 -7.545 1.00 40.50 91 ARG A O 1
ATOM 719 N N . ASN A 1 92 ? -31.933 19.120 -9.353 1.00 39.19 92 ASN A N 1
ATOM 720 C CA . ASN A 1 92 ? -33.299 19.397 -9.783 1.00 39.19 92 ASN A CA 1
ATOM 721 C C . ASN A 1 92 ? -34.249 18.659 -8.822 1.00 39.19 92 ASN A C 1
ATOM 723 O O . ASN A 1 92 ? -34.289 17.429 -8.823 1.00 39.19 92 ASN A O 1
ATOM 727 N N . GLN A 1 93 ? -34.969 19.392 -7.970 1.00 50.81 93 GLN A N 1
ATOM 728 C CA . GLN A 1 93 ? -36.146 18.861 -7.284 1.00 50.81 93 GLN A CA 1
ATOM 729 C C . GLN A 1 93 ? -37.218 18.651 -8.358 1.00 50.81 93 GLN A C 1
ATOM 731 O O . GLN A 1 93 ? -37.746 19.617 -8.904 1.00 50.81 93 GLN A O 1
ATOM 736 N N . ARG A 1 94 ? -37.498 17.395 -8.715 1.00 39.81 94 ARG A N 1
ATOM 737 C CA . ARG A 1 94 ? -38.717 17.038 -9.442 1.00 39.81 94 ARG A CA 1
ATOM 738 C C . ARG A 1 94 ? -39.633 16.268 -8.508 1.00 39.81 94 ARG A C 1
ATOM 740 O O . ARG A 1 94 ? -39.222 15.301 -7.873 1.00 39.81 94 ARG A O 1
ATOM 747 N N . ASN A 1 95 ? -40.843 16.800 -8.450 1.00 39.41 95 ASN A N 1
ATOM 748 C CA . ASN A 1 95 ? -42.000 16.389 -7.683 1.00 39.41 95 ASN A CA 1
ATOM 749 C C . ASN A 1 95 ? -42.345 14.917 -7.924 1.00 39.41 95 ASN A C 1
ATOM 751 O O . ASN A 1 95 ? -42.425 14.486 -9.074 1.00 39.41 95 ASN A O 1
ATOM 755 N N . PHE A 1 96 ? -42.607 14.191 -6.841 1.00 39.09 96 PHE A N 1
ATOM 756 C CA . PHE A 1 96 ? -43.487 13.032 -6.877 1.00 39.09 96 PHE A CA 1
ATOM 757 C C . PHE A 1 96 ? -44.877 13.526 -6.471 1.00 39.09 96 PHE A C 1
ATOM 759 O O . PHE A 1 96 ? -45.037 14.050 -5.368 1.00 39.09 96 PHE A O 1
ATOM 766 N N . ASN A 1 97 ? -45.818 13.436 -7.415 1.00 41.38 97 ASN A N 1
ATOM 767 C CA . ASN A 1 97 ? -47.246 13.330 -7.115 1.00 41.38 97 ASN A CA 1
ATOM 768 C C . ASN A 1 97 ? -47.523 11.944 -6.533 1.00 41.38 97 ASN A C 1
ATOM 770 O O . ASN A 1 97 ? -46.847 10.992 -6.991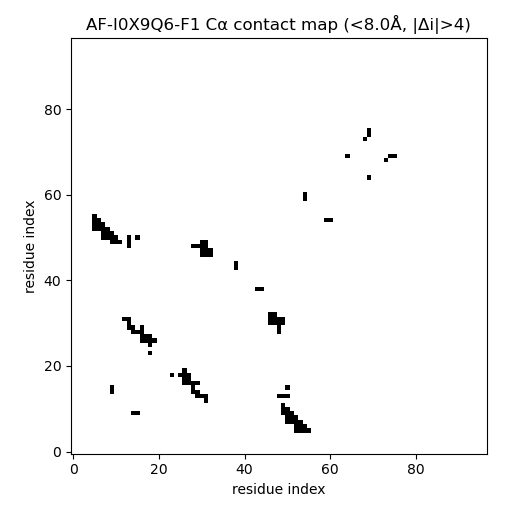 1.00 41.38 97 ASN A O 1
#